Protein AF-M1CMJ3-F1 (afdb_monomer)

Solvent-accessible surface area (backbone atoms only — not comparable to full-atom values): 3952 Å² total; per-residue (Å²): 126,84,46,72,66,55,58,49,52,57,57,59,69,74,49,90,85,80,91,79,91,82,82,48,83,88,44,96,51,46,92,51,43,78,59,19,58,56,61,82,43,64,96,80,14,47,81,13,50,62,58,54,49,54,51,51,57,64,73,77,108

Organism: Solanum tuberosum (NCBI:txid4113)

pLDDT: mean 81.82, std 8.52, range [54.06, 95.38]

Radius of gyration: 14.66 Å; Cα contacts (8 Å, |Δi|>4): 30; chains: 1; bounding box: 31×39×31 Å

Foldseek 3Di:
DPDPVVVVVVVVVVDDDDDDDDQCPVPPCRVVLVQLLPPPDCVVNVVNVVVVVVVVVVVVD

Sequence (61 aa):
MADLEEEMIEGLTQVPWERIDVSFHESRQRYVAHNTIQVKTYWLNSDGADVIEHMIDNFLL

Secondary structure (DSSP, 8-state):
---HHHHHHHHHHTSPPPP-----TT-TTGGGHHHHHS-SSHHHHGGGHHHHHHHHHHH--

Mean predicted aligned error: 6.96 Å

Structure (mmCIF, N/CA/C/O backbone):
data_AF-M1CMJ3-F1
#
_entry.id   AF-M1CMJ3-F1
#
loop_
_atom_site.group_PDB
_atom_site.id
_atom_site.type_symbol
_atom_site.label_atom_id
_atom_site.label_alt_id
_atom_site.label_comp_id
_atom_site.label_asym_id
_atom_site.label_entity_id
_atom_site.label_seq_id
_atom_site.pdbx_PDB_ins_code
_atom_site.Cartn_x
_atom_site.Cartn_y
_atom_site.Cartn_z
_atom_site.occupancy
_atom_site.B_iso_or_equiv
_atom_site.auth_seq_id
_atom_site.auth_comp_id
_atom_site.auth_asym_id
_atom_site.auth_atom_id
_atom_site.pdbx_PDB_model_num
ATOM 1 N N . MET A 1 1 ? -8.132 28.276 4.281 1.00 54.06 1 MET A N 1
ATOM 2 C CA . MET A 1 1 ? -8.120 26.914 3.729 1.00 54.06 1 MET A CA 1
ATOM 3 C C . MET A 1 1 ? -7.447 26.088 4.801 1.00 54.06 1 MET A C 1
ATOM 5 O O . MET A 1 1 ? -6.243 25.913 4.742 1.00 54.06 1 MET A O 1
ATOM 9 N N . ALA A 1 2 ? -8.188 25.797 5.878 1.00 59.31 2 ALA A N 1
ATOM 10 C CA . ALA A 1 2 ? -7.757 24.736 6.778 1.00 59.31 2 ALA A CA 1
ATOM 11 C C . ALA A 1 2 ? -7.676 23.489 5.897 1.00 59.31 2 ALA A C 1
ATOM 13 O O . ALA A 1 2 ? -8.528 23.292 5.024 1.00 59.31 2 ALA A O 1
ATOM 14 N N . ASP A 1 3 ? -6.516 22.869 5.976 1.00 78.62 3 ASP A N 1
ATOM 15 C CA . ASP A 1 3 ? -5.921 22.044 4.947 1.00 78.62 3 ASP A CA 1
ATOM 16 C C . ASP A 1 3 ? -6.753 20.770 4.808 1.00 78.62 3 ASP A C 1
ATOM 18 O O . ASP A 1 3 ? -7.045 20.138 5.818 1.00 78.62 3 ASP A O 1
ATOM 22 N N . LEU A 1 4 ? -7.159 20.377 3.598 1.00 89.62 4 LEU A N 1
ATOM 23 C CA . LEU A 1 4 ? -7.834 19.082 3.401 1.00 89.62 4 LEU A CA 1
ATOM 24 C C . LEU A 1 4 ? -7.023 17.946 4.047 1.00 89.62 4 LEU A C 1
ATOM 26 O O . LEU A 1 4 ? -7.591 16.979 4.541 1.00 89.62 4 LEU A O 1
ATOM 30 N N . GLU A 1 5 ? -5.698 18.100 4.081 1.00 91.56 5 GLU A N 1
ATOM 31 C CA . GLU A 1 5 ? -4.783 17.226 4.802 1.00 91.56 5 GLU A CA 1
ATOM 32 C C . GLU A 1 5 ? -5.064 17.163 6.314 1.00 91.56 5 GLU A C 1
ATOM 34 O O . GLU A 1 5 ? -5.110 16.071 6.872 1.00 91.56 5 GLU A O 1
ATOM 39 N N . GLU A 1 6 ? -5.302 18.295 6.977 1.00 93.12 6 GLU A N 1
ATOM 40 C CA . GLU A 1 6 ? -5.568 18.360 8.420 1.00 93.12 6 GLU A CA 1
ATOM 41 C C . GLU A 1 6 ? -6.905 17.689 8.771 1.00 93.12 6 GLU A C 1
ATOM 43 O O . GLU A 1 6 ? -6.950 16.850 9.670 1.00 93.12 6 GLU A O 1
ATOM 48 N N . GLU A 1 7 ? -7.964 17.952 7.996 1.00 93.94 7 GLU A N 1
ATOM 49 C CA . GLU A 1 7 ? -9.273 17.299 8.169 1.00 93.94 7 GLU A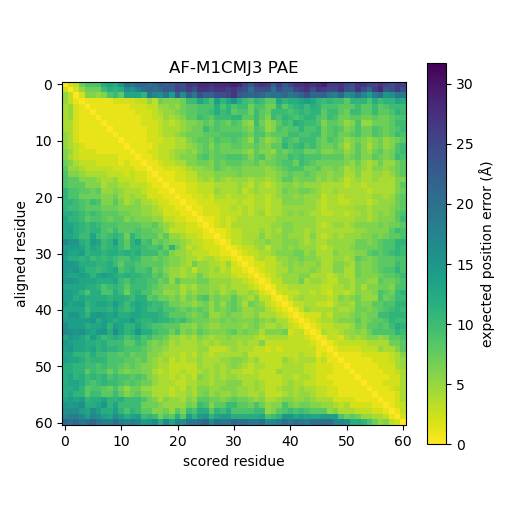 CA 1
ATOM 50 C C . GLU A 1 7 ? -9.191 15.780 7.915 1.00 93.94 7 GLU A C 1
ATOM 52 O O . GLU A 1 7 ? -9.784 14.980 8.644 1.00 93.94 7 GLU A O 1
ATOM 57 N N . MET A 1 8 ? -8.400 15.354 6.922 1.00 93.06 8 MET A N 1
ATOM 58 C CA . MET A 1 8 ? -8.136 13.934 6.670 1.00 93.06 8 MET A CA 1
ATOM 59 C C . MET A 1 8 ? -7.368 13.277 7.821 1.00 93.06 8 MET A C 1
ATOM 61 O O . MET A 1 8 ? -7.716 12.166 8.222 1.00 93.06 8 MET A O 1
ATOM 65 N N . ILE A 1 9 ? -6.340 13.937 8.363 1.00 93.44 9 ILE A N 1
ATOM 66 C CA . ILE A 1 9 ? -5.562 13.423 9.500 1.00 93.44 9 ILE A CA 1
ATOM 67 C C . ILE A 1 9 ? -6.451 13.290 10.741 1.00 93.44 9 ILE A C 1
ATOM 69 O O . ILE A 1 9 ? -6.412 12.250 11.408 1.00 93.44 9 ILE A O 1
ATOM 73 N N . GLU A 1 10 ? -7.275 14.297 11.041 1.00 95.19 10 GLU A N 1
ATOM 74 C CA . GLU A 1 10 ? -8.229 14.244 12.153 1.00 95.19 10 GLU A CA 1
ATOM 75 C C . GLU A 1 10 ? -9.230 13.096 11.980 1.00 95.19 10 GLU A C 1
ATOM 77 O O . GLU A 1 10 ? -9.429 12.313 12.906 1.00 95.19 10 GLU A O 1
ATOM 82 N N . GLY A 1 11 ? -9.808 12.921 10.789 1.00 93.81 11 GLY A N 1
ATOM 83 C CA . GLY A 1 11 ? -10.715 11.805 10.513 1.00 93.81 11 GLY A CA 1
ATOM 84 C C . GLY A 1 11 ? -10.044 10.432 10.661 1.00 93.81 11 GLY A C 1
ATOM 85 O O . GLY A 1 11 ? -10.583 9.538 11.317 1.00 93.81 11 GLY A O 1
ATOM 86 N N . LEU A 1 12 ? -8.841 10.263 10.101 1.00 91.94 12 LEU A N 1
ATOM 87 C CA . LEU A 1 12 ? -8.093 9.000 10.135 1.00 91.94 12 LEU A CA 1
ATOM 88 C C . LEU A 1 12 ? -7.577 8.633 11.535 1.00 91.94 12 LEU A C 1
ATOM 90 O O . LEU A 1 12 ? -7.352 7.459 11.827 1.00 91.94 12 LEU A O 1
ATOM 94 N N . THR A 1 13 ? -7.393 9.604 12.429 1.00 93.44 13 THR A N 1
ATOM 95 C CA . THR A 1 13 ? -6.995 9.322 13.819 1.00 93.44 13 THR A CA 1
ATOM 96 C C . THR A 1 13 ? -8.151 8.829 14.692 1.00 93.44 13 THR A C 1
ATOM 98 O O . THR A 1 13 ? -7.892 8.233 15.736 1.00 93.44 13 THR A O 1
ATOM 101 N N . GLN A 1 14 ? -9.409 9.010 14.271 1.00 95.38 14 GLN A N 1
ATOM 102 C CA . GLN A 1 14 ? -10.591 8.516 14.996 1.00 95.38 14 GLN A CA 1
ATOM 103 C C . GLN A 1 14 ? -10.970 7.066 14.657 1.00 95.38 14 GLN A C 1
ATOM 105 O O . GLN A 1 14 ? -11.828 6.486 15.324 1.00 95.38 14 GLN A O 1
ATOM 110 N N . VAL A 1 15 ? -10.362 6.468 13.630 1.00 89.88 15 VAL A N 1
ATOM 111 C CA . VAL A 1 15 ? -10.633 5.082 13.223 1.00 89.88 15 VAL A CA 1
ATOM 112 C C . VAL A 1 15 ? -9.570 4.122 13.774 1.00 89.88 15 VAL A C 1
ATOM 114 O O . VAL A 1 15 ? -8.406 4.505 13.916 1.00 89.88 15 VAL A O 1
ATOM 117 N N . PRO A 1 16 ? -9.933 2.871 14.119 1.00 89.62 16 PRO A N 1
ATOM 118 C CA . PRO A 1 16 ? -8.959 1.876 14.548 1.00 89.62 16 PRO A CA 1
ATOM 119 C C . PRO A 1 16 ? -8.034 1.492 13.389 1.00 89.62 16 PRO A C 1
ATOM 121 O O . PRO A 1 16 ? -8.477 1.317 12.256 1.00 89.62 16 PRO A O 1
ATOM 124 N N . TRP A 1 17 ? -6.749 1.324 13.694 1.00 88.75 17 TRP A N 1
ATOM 125 C CA . TRP A 1 17 ? -5.740 0.913 12.722 1.00 88.75 17 TRP A CA 1
ATOM 126 C C . TRP A 1 17 ? -5.447 -0.577 12.858 1.00 88.75 17 TRP A C 1
ATOM 128 O O . TRP A 1 17 ? -5.135 -1.058 13.949 1.00 88.75 17 TRP A O 1
ATOM 138 N N . GLU A 1 18 ? -5.490 -1.293 11.739 1.00 85.06 18 GLU A N 1
ATOM 139 C CA . GLU A 1 18 ? -5.009 -2.666 11.634 1.00 85.06 18 GLU A CA 1
ATOM 140 C C . GLU A 1 18 ? -3.627 -2.674 10.977 1.00 85.06 18 GLU A C 1
ATOM 142 O O . GLU A 1 18 ? -3.400 -2.044 9.941 1.00 85.06 18 GLU A O 1
ATOM 147 N N . ARG A 1 19 ? -2.678 -3.386 11.590 1.00 86.88 19 ARG A N 1
ATOM 148 C CA . ARG A 1 19 ? -1.368 -3.609 10.982 1.00 86.88 19 ARG A CA 1
ATOM 149 C C . ARG A 1 19 ? -1.471 -4.778 10.009 1.00 86.88 19 ARG A C 1
ATOM 151 O O . ARG A 1 19 ? -1.723 -5.899 10.432 1.00 86.88 19 ARG A O 1
ATOM 158 N N . ILE A 1 20 ? -1.157 -4.516 8.747 1.00 80.50 20 ILE A N 1
ATOM 159 C CA . ILE A 1 20 ? -1.063 -5.532 7.699 1.00 80.50 20 ILE A 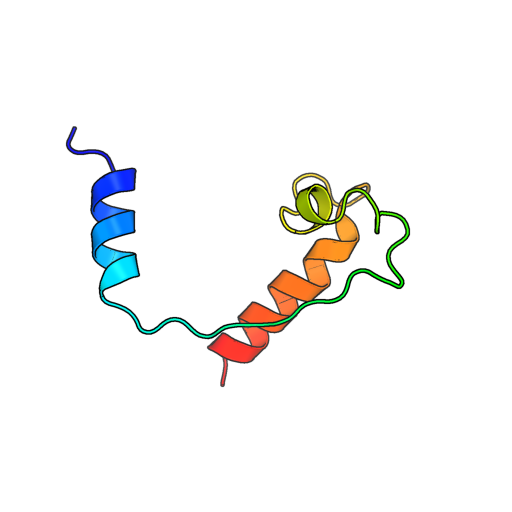CA 1
ATOM 160 C C . ILE A 1 20 ? 0.410 -5.678 7.308 1.00 80.50 20 ILE A C 1
ATOM 162 O O . ILE A 1 20 ? 1.047 -4.709 6.888 1.00 80.50 20 ILE A O 1
ATOM 166 N N . ASP A 1 21 ? 0.967 -6.879 7.469 1.00 85.25 21 ASP A N 1
ATOM 167 C CA . ASP A 1 21 ? 2.329 -7.184 7.029 1.00 85.25 21 ASP A CA 1
ATOM 168 C C . ASP A 1 21 ? 2.306 -7.668 5.571 1.00 85.25 21 ASP A C 1
ATOM 170 O O . ASP A 1 21 ? 1.655 -8.654 5.234 1.00 85.25 21 ASP A O 1
ATOM 174 N N . VAL A 1 22 ? 3.056 -6.986 4.704 1.00 79.69 22 VAL A N 1
ATOM 175 C CA . VAL A 1 22 ? 3.207 -7.332 3.282 1.00 79.69 22 VAL A CA 1
ATOM 176 C C . VAL A 1 22 ? 4.664 -7.668 2.970 1.00 79.69 22 VAL A C 1
ATOM 178 O O . VAL A 1 22 ? 5.585 -6.990 3.430 1.00 79.69 22 VAL A O 1
ATOM 181 N N . SER A 1 23 ? 4.893 -8.721 2.181 1.00 83.56 23 SER A N 1
ATOM 182 C CA . SER A 1 23 ? 6.234 -9.157 1.779 1.00 83.56 23 SER A CA 1
ATOM 183 C C . SER A 1 23 ? 6.441 -8.985 0.281 1.00 83.56 23 SER A C 1
ATOM 185 O O . SER A 1 23 ? 5.717 -9.557 -0.525 1.00 83.56 23 SER A O 1
ATOM 187 N N . PHE A 1 24 ? 7.499 -8.263 -0.088 1.00 80.75 24 PHE A N 1
ATOM 188 C CA . PHE A 1 24 ? 7.938 -8.091 -1.477 1.00 80.75 24 PHE A CA 1
ATOM 189 C C . PHE A 1 24 ? 9.118 -9.006 -1.831 1.00 80.75 24 PHE A C 1
ATOM 191 O O . PHE A 1 24 ? 9.859 -8.721 -2.767 1.00 80.75 24 PHE A O 1
ATOM 198 N N . HIS A 1 25 ? 9.357 -10.086 -1.081 1.00 84.94 25 HIS A N 1
ATOM 199 C CA . HIS A 1 25 ? 10.541 -10.928 -1.295 1.00 84.94 25 HIS A CA 1
ATOM 200 C C . HIS A 1 25 ? 10.625 -11.502 -2.722 1.00 84.94 25 HIS A C 1
ATOM 202 O O . HIS A 1 25 ? 11.703 -11.510 -3.320 1.00 84.94 25 HIS A O 1
ATOM 208 N N . GLU A 1 26 ? 9.483 -11.899 -3.286 1.00 83.25 26 GLU A N 1
ATOM 209 C CA . GLU A 1 26 ? 9.370 -12.442 -4.647 1.00 83.25 26 GLU A CA 1
ATOM 210 C C . GLU A 1 26 ? 9.283 -11.354 -5.732 1.00 83.25 26 GLU A C 1
ATOM 212 O O . GLU A 1 26 ? 9.435 -11.636 -6.920 1.00 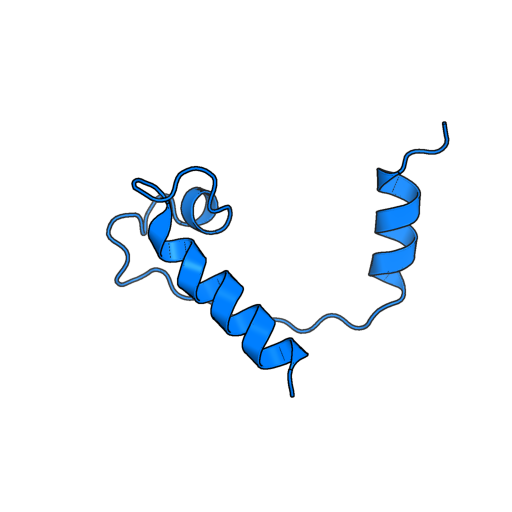83.25 26 GLU A O 1
ATOM 217 N N . SER A 1 27 ? 9.111 -10.086 -5.341 1.00 83.44 27 SER A N 1
ATOM 218 C CA . SER A 1 27 ? 9.062 -8.964 -6.277 1.00 83.44 27 SER A CA 1
ATOM 219 C C . SER A 1 27 ? 10.396 -8.802 -7.010 1.00 83.44 27 SER A C 1
ATOM 221 O O . SER A 1 27 ? 11.495 -8.860 -6.433 1.00 83.44 27 SER A O 1
ATOM 223 N N . ARG A 1 28 ? 10.309 -8.489 -8.307 1.00 83.88 28 ARG A N 1
ATOM 224 C CA . ARG A 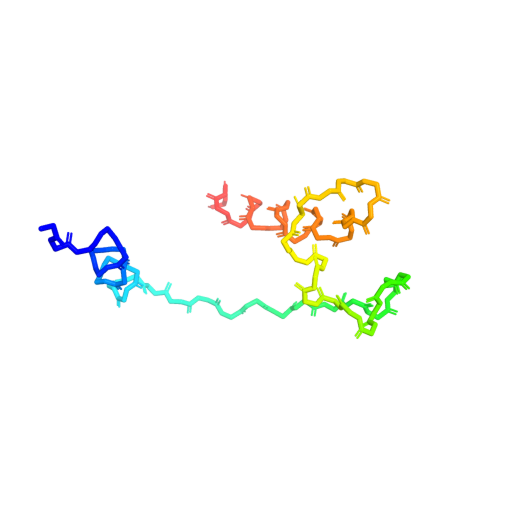1 28 ? 11.473 -8.052 -9.098 1.00 83.88 28 ARG A CA 1
ATOM 225 C C . ARG A 1 28 ? 12.021 -6.711 -8.603 1.00 83.88 28 ARG A C 1
ATOM 227 O O . ARG A 1 28 ? 13.184 -6.399 -8.841 1.00 83.88 28 ARG A O 1
ATOM 234 N N . GLN A 1 29 ? 11.197 -5.949 -7.891 1.00 79.38 29 GLN A N 1
ATOM 235 C CA . GLN A 1 29 ? 11.480 -4.638 -7.325 1.00 79.38 29 GLN A CA 1
ATOM 236 C C . GLN A 1 29 ? 11.657 -4.661 -5.802 1.00 79.38 29 GLN A C 1
ATOM 238 O O . GLN A 1 29 ? 11.573 -3.613 -5.169 1.00 79.38 29 GLN A O 1
ATOM 243 N N . ARG A 1 30 ? 11.978 -5.816 -5.201 1.00 82.94 30 ARG A N 1
ATOM 244 C CA . ARG A 1 30 ? 12.119 -5.991 -3.740 1.00 82.94 30 ARG A CA 1
ATOM 245 C C . ARG A 1 30 ? 12.945 -4.913 -3.018 1.00 82.94 30 ARG A C 1
ATOM 247 O O . ARG A 1 30 ? 12.642 -4.567 -1.884 1.00 82.94 30 ARG A O 1
ATOM 254 N N . TYR A 1 31 ? 13.973 -4.358 -3.668 1.00 81.44 31 TYR A N 1
ATOM 255 C CA . TYR A 1 31 ? 14.844 -3.320 -3.093 1.00 81.44 31 TYR A CA 1
ATOM 256 C C . TYR A 1 31 ? 14.266 -1.898 -3.168 1.00 81.44 31 TYR A C 1
ATOM 258 O O . TYR A 1 31 ? 14.796 -0.985 -2.544 1.00 81.44 31 TYR A O 1
ATOM 266 N N . VAL A 1 32 ? 13.186 -1.704 -3.925 1.00 81.88 32 VAL A N 1
ATOM 267 C CA . VAL A 1 32 ? 12.454 -0.440 -4.083 1.00 81.88 32 VAL A CA 1
ATOM 268 C C . VAL A 1 32 ? 10.953 -0.637 -3.841 1.00 81.88 32 VAL A C 1
ATOM 270 O O . VAL A 1 32 ? 10.138 0.090 -4.400 1.00 81.88 32 VAL A O 1
ATOM 273 N N . ALA A 1 33 ? 10.597 -1.591 -2.974 1.00 75.06 33 ALA A N 1
ATOM 274 C CA . ALA A 1 33 ? 9.223 -2.001 -2.664 1.00 75.06 33 ALA A CA 1
ATOM 275 C C . ALA A 1 33 ? 8.277 -0.834 -2.316 1.00 75.06 33 ALA A C 1
ATOM 277 O O . ALA A 1 33 ? 7.100 -0.834 -2.673 1.00 75.06 33 ALA A O 1
ATOM 278 N N . HIS A 1 34 ? 8.802 0.212 -1.669 1.00 75.25 34 HIS A N 1
ATOM 279 C CA . HIS A 1 34 ? 8.037 1.420 -1.346 1.00 75.25 34 HIS A CA 1
ATOM 280 C C . HIS A 1 34 ? 7.491 2.143 -2.587 1.00 75.25 34 HIS A C 1
ATOM 282 O O . HIS A 1 34 ? 6.416 2.735 -2.528 1.00 75.25 34 HIS A O 1
ATOM 288 N N . ASN A 1 35 ? 8.196 2.071 -3.721 1.00 76.25 35 ASN A N 1
ATOM 289 C CA . ASN A 1 35 ? 7.714 2.628 -4.984 1.00 76.25 35 ASN A CA 1
ATOM 290 C C . ASN A 1 35 ? 6.613 1.765 -5.597 1.00 76.25 35 ASN A C 1
ATOM 292 O O . ASN A 1 35 ? 5.825 2.265 -6.392 1.00 76.25 35 ASN A O 1
ATOM 296 N N . THR A 1 36 ? 6.569 0.480 -5.264 1.00 75.38 36 THR A N 1
ATOM 297 C CA . THR A 1 36 ? 5.635 -0.481 -5.844 1.00 75.38 36 THR A CA 1
ATOM 298 C C . THR A 1 36 ? 4.256 -0.378 -5.205 1.00 75.38 36 THR A C 1
ATOM 300 O O . THR A 1 36 ? 3.279 -0.429 -5.936 1.00 75.38 36 THR A O 1
ATOM 303 N N . ILE A 1 37 ? 4.171 -0.109 -3.892 1.00 78.38 37 ILE A N 1
ATOM 304 C CA . ILE A 1 37 ? 2.901 0.085 -3.154 1.00 78.38 37 ILE A CA 1
ATOM 305 C C . ILE A 1 37 ? 2.018 1.157 -3.806 1.00 78.38 37 ILE A C 1
ATOM 307 O O . ILE A 1 37 ? 0.812 0.985 -3.957 1.00 78.38 37 ILE A O 1
ATOM 311 N N . GLN A 1 38 ? 2.614 2.280 -4.207 1.00 72.50 38 GLN A N 1
ATOM 312 C CA . GLN A 1 38 ? 1.904 3.316 -4.946 1.00 72.50 38 GLN A CA 1
ATOM 313 C C . GLN A 1 38 ? 1.933 2.950 -6.432 1.00 72.50 38 GLN A C 1
ATOM 315 O O . GLN A 1 38 ? 2.885 3.301 -7.131 1.00 72.50 38 GLN A O 1
ATOM 320 N N . VAL A 1 39 ? 0.907 2.246 -6.922 1.00 70.56 39 VAL A N 1
ATOM 321 C CA . VAL A 1 39 ? 0.773 1.845 -8.337 1.00 70.56 39 VAL A CA 1
ATOM 322 C C . VAL A 1 39 ? 0.578 3.080 -9.231 1.00 70.56 39 VAL A C 1
ATOM 324 O O . VAL A 1 39 ? -0.512 3.389 -9.700 1.00 70.56 39 VAL A O 1
ATOM 327 N N . LYS A 1 40 ? 1.651 3.83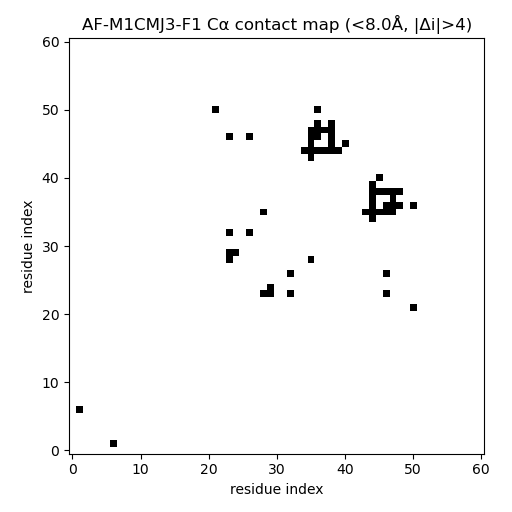9 -9.465 1.00 77.38 40 LYS A N 1
ATOM 328 C CA . LYS A 1 40 ? 1.642 5.056 -10.295 1.00 77.38 40 LYS A CA 1
ATOM 329 C C . LYS A 1 40 ? 1.691 4.734 -11.779 1.00 77.38 40 LYS A C 1
ATOM 331 O O . LYS A 1 40 ? 1.277 5.529 -12.617 1.00 77.38 40 LYS A O 1
ATOM 336 N N . THR A 1 41 ? 2.285 3.602 -12.128 1.00 79.75 41 THR A N 1
ATOM 337 C CA . THR A 1 41 ? 2.547 3.227 -13.510 1.00 79.75 41 THR A CA 1
ATOM 338 C C . THR A 1 41 ? 2.516 1.711 -13.616 1.00 79.75 41 THR A C 1
ATOM 340 O O . THR A 1 41 ? 3.455 1.045 -13.204 1.00 79.75 41 THR A O 1
ATOM 343 N N . TYR A 1 42 ? 1.434 1.157 -14.165 1.00 72.25 42 TYR A N 1
ATOM 344 C CA . TYR A 1 42 ? 1.159 -0.285 -14.116 1.00 72.25 42 TYR A CA 1
ATOM 345 C C . TYR A 1 42 ? 2.308 -1.159 -14.651 1.00 72.25 42 TYR A C 1
ATOM 347 O O . TYR A 1 42 ? 2.669 -2.142 -14.021 1.00 72.25 42 TYR A O 1
ATOM 355 N N . TRP A 1 43 ? 2.947 -0.770 -15.761 1.00 76.44 43 TRP A N 1
ATOM 356 C CA . TRP A 1 43 ? 4.049 -1.548 -16.352 1.00 76.44 43 TRP A CA 1
ATOM 357 C C . TRP A 1 43 ? 5.329 -1.591 -15.500 1.00 76.44 43 TRP A C 1
ATOM 359 O O . TRP A 1 43 ? 6.179 -2.449 -15.727 1.00 76.44 43 TRP A O 1
ATOM 369 N N . LEU A 1 44 ? 5.481 -0.662 -14.552 1.00 74.44 44 LEU A N 1
ATOM 370 C CA . LEU A 1 44 ? 6.637 -0.574 -13.661 1.00 74.44 44 LEU A CA 1
ATOM 371 C C . LEU A 1 44 ? 6.291 -0.977 -12.230 1.00 74.44 44 LEU A C 1
ATOM 373 O O . LEU A 1 44 ? 7.127 -1.572 -11.575 1.00 74.44 44 LEU A O 1
ATOM 377 N N . ASN A 1 45 ? 5.104 -0.653 -11.731 1.00 76.56 45 ASN A N 1
ATOM 378 C CA . ASN A 1 45 ? 4.742 -0.729 -10.316 1.00 76.56 45 ASN A CA 1
ATOM 379 C C . ASN A 1 45 ? 3.612 -1.743 -10.079 1.00 76.56 45 ASN A C 1
ATOM 381 O O . ASN A 1 45 ? 2.791 -1.544 -9.189 1.00 76.56 45 ASN A O 1
ATOM 385 N N . SER A 1 46 ? 3.531 -2.793 -10.905 1.00 82.19 46 SER A N 1
ATOM 386 C CA . SER A 1 46 ? 2.444 -3.781 -10.856 1.00 82.19 46 SER A CA 1
ATOM 387 C C . SER A 1 46 ? 2.361 -4.520 -9.526 1.00 82.19 46 SER A C 1
ATOM 389 O O . SER A 1 46 ? 1.259 -4.833 -9.101 1.00 82.19 46 SER A O 1
ATOM 391 N N . ASP A 1 47 ? 3.485 -4.754 -8.843 1.00 80.38 47 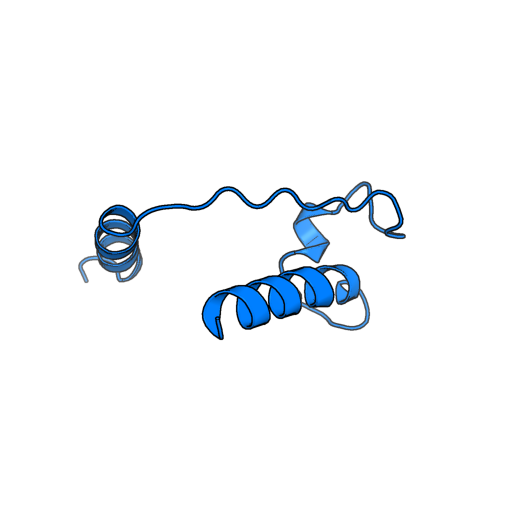ASP A N 1
ATOM 392 C CA . ASP A 1 47 ? 3.505 -5.599 -7.637 1.00 80.38 47 ASP A CA 1
ATOM 393 C C . ASP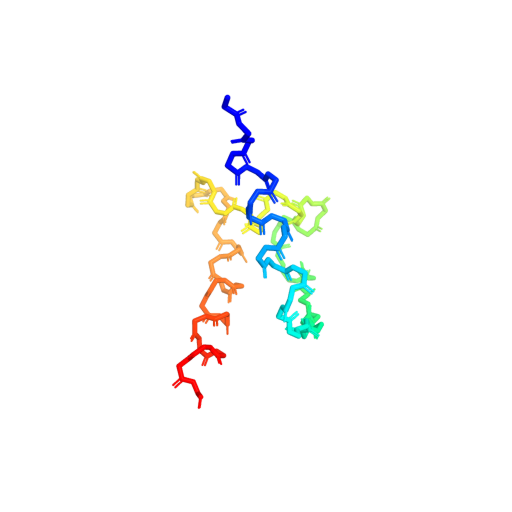 A 1 47 ? 2.798 -4.946 -6.429 1.00 80.38 47 ASP A C 1
ATOM 395 O O . ASP A 1 47 ? 2.605 -5.594 -5.407 1.00 80.38 47 ASP A O 1
ATOM 399 N N . GLY A 1 48 ? 2.409 -3.666 -6.511 1.00 81.69 48 GLY A N 1
ATOM 400 C CA . GLY A 1 48 ? 1.523 -3.048 -5.519 1.00 81.69 48 GLY A CA 1
ATOM 401 C C . GLY A 1 48 ? 0.036 -3.286 -5.766 1.00 81.69 48 GLY A C 1
ATOM 402 O O . GLY A 1 48 ? -0.759 -2.990 -4.881 1.00 81.69 48 GLY A O 1
ATOM 403 N N . ALA A 1 49 ? -0.358 -3.800 -6.937 1.00 85.69 49 ALA A N 1
ATOM 404 C CA . ALA A 1 49 ? -1.760 -4.087 -7.241 1.00 85.69 49 ALA A CA 1
ATOM 405 C C . ALA A 1 49 ? -2.334 -5.133 -6.274 1.00 85.69 49 ALA A C 1
ATOM 407 O O . ALA A 1 49 ? -3.419 -4.919 -5.742 1.00 85.69 49 ALA A O 1
ATOM 408 N N . ASP A 1 50 ? -1.556 -6.170 -5.956 1.00 81.88 50 ASP A N 1
ATOM 409 C CA . ASP A 1 50 ? -1.925 -7.223 -5.001 1.00 81.88 50 ASP A CA 1
ATOM 410 C C . ASP A 1 50 ? -2.174 -6.662 -3.586 1.00 81.88 50 ASP A C 1
ATOM 412 O O . ASP A 1 50 ? -3.026 -7.153 -2.850 1.00 81.88 50 ASP A O 1
ATOM 416 N N . VAL A 1 51 ? -1.471 -5.586 -3.199 1.00 82.25 51 VAL A N 1
ATOM 417 C CA . VAL A 1 51 ? -1.704 -4.893 -1.918 1.00 82.25 51 VAL A CA 1
ATOM 418 C C . VAL A 1 51 ? -3.056 -4.175 -1.927 1.00 82.25 51 VAL A C 1
ATOM 420 O O . VAL A 1 51 ? -3.778 -4.223 -0.935 1.00 82.25 51 VAL A O 1
ATOM 423 N N . ILE A 1 52 ? -3.416 -3.527 -3.040 1.00 84.00 52 ILE A N 1
ATOM 424 C CA . ILE A 1 52 ? -4.716 -2.857 -3.192 1.00 84.00 52 ILE A CA 1
ATOM 425 C C . ILE A 1 52 ? -5.856 -3.879 -3.204 1.00 84.00 52 ILE A C 1
ATOM 427 O O . ILE A 1 52 ? -6.873 -3.651 -2.555 1.00 84.00 52 ILE A O 1
ATOM 431 N N . GLU A 1 53 ? -5.681 -5.003 -3.900 1.00 83.94 53 GLU A N 1
ATOM 432 C CA . GLU A 1 53 ? -6.660 -6.093 -3.926 1.00 83.94 53 GLU A CA 1
ATOM 433 C C . GLU A 1 53 ? -6.884 -6.666 -2.522 1.00 83.94 53 GLU A C 1
ATOM 435 O O . GLU A 1 53 ? -8.024 -6.723 -2.068 1.00 83.94 53 GLU A O 1
ATOM 440 N N . HIS A 1 54 ? -5.811 -6.945 -1.774 1.00 83.50 54 HIS A N 1
ATOM 441 C CA . HIS A 1 54 ? -5.917 -7.391 -0.384 1.00 83.50 54 HIS A CA 1
ATOM 442 C C . HIS A 1 54 ? -6.680 -6.397 0.508 1.00 83.50 54 HIS A C 1
ATOM 444 O O . HIS A 1 54 ? -7.492 -6.806 1.337 1.00 83.50 54 HIS A O 1
ATOM 450 N N . MET A 1 55 ? -6.455 -5.088 0.337 1.00 84.69 55 MET A N 1
ATOM 451 C CA . MET A 1 55 ? -7.216 -4.071 1.069 1.00 84.69 55 MET A CA 1
ATOM 452 C C . MET A 1 55 ? -8.704 -4.100 0.698 1.00 84.69 55 MET A C 1
ATOM 454 O O . MET A 1 55 ? -9.542 -4.024 1.591 1.00 84.69 55 MET A O 1
ATOM 458 N N . ILE A 1 56 ? -9.040 -4.224 -0.592 1.00 86.31 56 ILE A N 1
ATOM 459 C CA . ILE A 1 56 ? -10.432 -4.323 -1.058 1.00 86.31 56 ILE A CA 1
ATOM 460 C C . ILE A 1 56 ? -11.111 -5.552 -0.450 1.00 86.31 56 ILE A C 1
ATOM 462 O O . ILE A 1 56 ? -12.201 -5.415 0.101 1.00 86.31 56 ILE A O 1
ATOM 466 N N . ASP A 1 57 ? -10.461 -6.714 -0.490 1.00 83.69 57 ASP A N 1
ATOM 467 C CA . ASP A 1 57 ? -10.988 -7.946 0.100 1.00 83.69 57 ASP A CA 1
ATOM 468 C C . ASP A 1 57 ? -11.246 -7.788 1.605 1.00 83.69 57 ASP A C 1
ATOM 470 O O . ASP A 1 57 ? -12.299 -8.196 2.090 1.00 83.69 57 ASP A O 1
ATOM 474 N N . ASN A 1 58 ? -10.341 -7.125 2.334 1.00 77.62 58 ASN A N 1
ATOM 475 C CA . ASN A 1 58 ? -10.529 -6.830 3.758 1.00 77.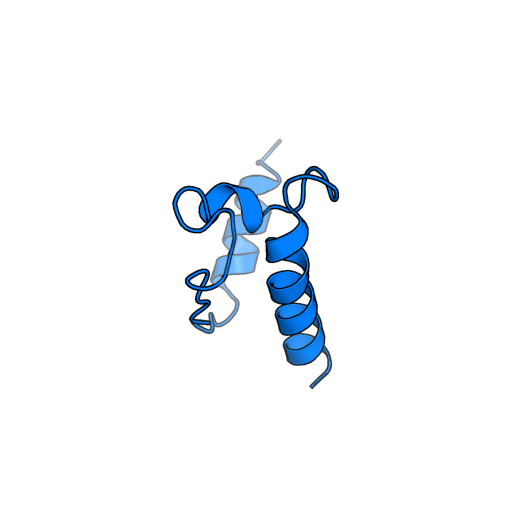62 58 ASN A CA 1
ATOM 476 C C . ASN A 1 58 ? -11.696 -5.865 4.033 1.00 77.62 58 ASN A C 1
ATOM 478 O O . ASN A 1 58 ? -12.338 -5.986 5.071 1.00 77.62 58 ASN A O 1
ATOM 482 N N . PHE A 1 59 ? -11.979 -4.907 3.144 1.00 76.00 59 PHE A N 1
ATOM 483 C CA . PHE A 1 59 ? -13.097 -3.966 3.314 1.00 76.00 59 PHE A CA 1
ATOM 484 C C . PHE A 1 59 ? -14.458 -4.528 2.874 1.00 76.00 59 PHE A C 1
ATOM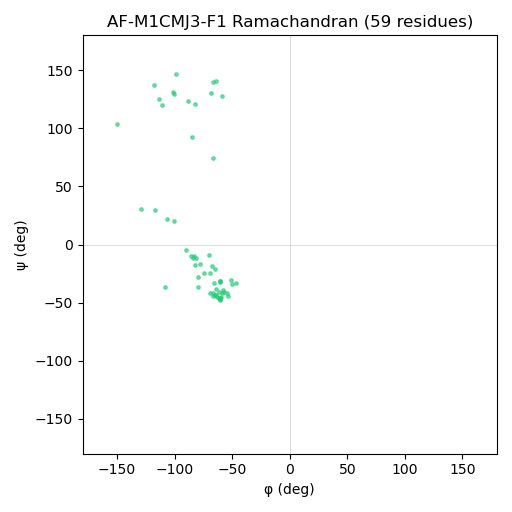 486 O O . PHE A 1 59 ? -15.489 -3.948 3.216 1.00 76.00 59 PHE A O 1
ATOM 493 N N . LEU A 1 60 ? -14.476 -5.601 2.079 1.00 72.44 60 LEU A N 1
ATOM 494 C CA . LEU A 1 60 ? -15.699 -6.266 1.612 1.00 72.44 60 LEU A CA 1
ATOM 495 C C . LEU A 1 60 ? -16.181 -7.394 2.548 1.00 72.44 60 LEU A C 1
ATOM 497 O O . LEU A 1 60 ? -17.249 -7.961 2.295 1.00 72.44 60 LEU A O 1
ATOM 501 N N . LEU A 1 61 ? -15.419 -7.708 3.602 1.00 56.72 61 LEU A N 1
ATOM 502 C CA . LEU A 1 61 ? -15.756 -8.644 4.686 1.00 56.72 61 LEU A CA 1
ATOM 503 C C . LEU A 1 61 ? -16.418 -7.930 5.874 1.00 56.72 61 LEU A C 1
ATOM 505 O O . LEU A 1 61 ? -17.297 -8.570 6.499 1.00 56.72 61 LEU A O 1
#